Protein AF-A0A8S4QJY9-F1 (afdb_monomer)

Foldseek 3Di:
DDPDPPVVVLVVVLVVVCVVQVVQDDPPDDGDDDDDDDPVCVVSQVVNCVVVVDHDDDDDDDPVVVVVVVVVVVVVVVVVVVVVVVVVVVVVVVVVVCVVCVVVVHDPVVVVVD

Sequence (114 aa):
MRTGQLAGYGLMIVVLFISRVGRTARAGRSGMAVSLITPYDILRLGEIEEQIKTKLSEYKIDDDEAVKVFTTVSVTRREQEAQLDNEEFEQRKRNYKIKRWIMAGVDPDAMEAG

Radius of gyration: 27.95 Å; Cα contacts (8 Å, |Δi|>4): 28; chains: 1; bounding box: 48×50×70 Å

Solvent-accessible surface area (backbone atoms only — not comparable to full-atom values): 7092 Å² total; per-residue (Å²): 133,88,89,80,68,64,74,65,57,55,57,52,53,44,56,51,49,52,60,58,52,64,68,47,49,54,98,96,48,91,44,83,79,87,81,91,78,56,88,89,41,54,70,58,50,52,57,41,31,64,71,69,72,46,86,84,74,88,79,89,73,60,65,71,59,51,50,52,53,52,50,52,54,54,51,53,52,51,52,51,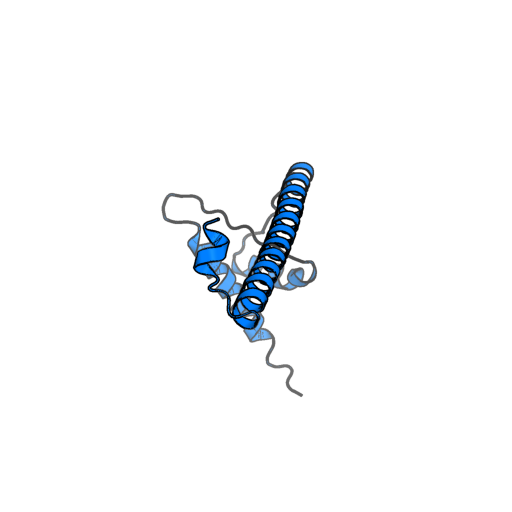53,53,49,53,55,50,52,52,51,54,50,52,51,50,54,51,53,46,53,51,32,53,73,71,73,41,66,55,72,69,64,75,77,109

Mean predicted aligned error: 12.61 Å

Organism: NCBI:txid348720

Secondary structure (DSSP, 8-state):
----SHHHHHHHHHHHHHHHHTTT--TTS---------GGGHHHHHHHHHHHTSPPPP----HHHHHHHHHHHHHHHHHHHHHHHHHHHHHHHHHHHHHHHHHTT--HHHHH--

pLDDT: mean 80.08, std 11.65, range [37.84, 91.19]

Structure (mmCIF, N/CA/C/O backbone):
data_AF-A0A8S4QJY9-F1
#
_entry.id   AF-A0A8S4QJY9-F1
#
loop_
_atom_site.group_PDB
_atom_site.id
_atom_site.type_symbol
_atom_site.label_atom_id
_atom_site.label_alt_id
_atom_site.label_comp_id
_atom_site.label_asym_id
_atom_site.label_entity_id
_atom_site.label_seq_id
_atom_site.pdbx_PDB_ins_code
_atom_site.Cartn_x
_atom_site.Cartn_y
_atom_site.Cartn_z
_atom_site.occupancy
_atom_site.B_iso_or_equiv
_atom_site.auth_seq_id
_atom_site.auth_comp_id
_atom_site.auth_asym_id
_atom_site.auth_atom_id
_atom_site.pdbx_PDB_model_num
ATOM 1 N N . MET A 1 1 ? -13.073 -38.684 7.051 1.00 37.84 1 MET A N 1
ATOM 2 C CA . MET A 1 1 ? -12.475 -37.484 6.421 1.00 37.84 1 MET A CA 1
ATOM 3 C C . MET A 1 1 ? -12.224 -36.460 7.523 1.00 37.84 1 MET A C 1
ATOM 5 O O . MET A 1 1 ? -13.109 -36.258 8.339 1.00 37.84 1 MET A O 1
ATOM 9 N N . ARG A 1 2 ? -10.989 -35.956 7.654 1.00 40.84 2 ARG A N 1
ATOM 10 C CA . ARG A 1 2 ? -10.493 -35.241 8.846 1.00 40.84 2 ARG A CA 1
ATOM 11 C C . ARG A 1 2 ? -10.986 -33.787 8.889 1.00 40.84 2 ARG A C 1
ATOM 13 O O . ARG A 1 2 ? -10.514 -32.968 8.115 1.00 40.84 2 ARG A O 1
ATOM 20 N N . THR A 1 3 ? -11.846 -33.454 9.846 1.00 49.88 3 THR A N 1
ATOM 21 C CA . THR A 1 3 ? -12.284 -32.086 10.200 1.00 49.88 3 THR A CA 1
ATOM 22 C C . THR A 1 3 ? -11.349 -31.397 11.214 1.00 49.88 3 THR A C 1
ATOM 24 O O . THR A 1 3 ? -11.764 -30.517 11.956 1.00 49.88 3 THR A O 1
ATOM 27 N N . GLY A 1 4 ? -10.073 -31.794 11.275 1.00 49.22 4 GLY A N 1
ATOM 28 C CA . GLY A 1 4 ? -9.185 -31.479 12.404 1.00 49.22 4 GLY A CA 1
ATOM 29 C C . GLY A 1 4 ? -8.077 -30.447 12.173 1.00 49.22 4 GLY A C 1
ATOM 30 O O . GLY A 1 4 ? -7.199 -30.362 13.019 1.00 49.22 4 GLY A O 1
ATOM 31 N N . GLN A 1 5 ? -8.046 -29.701 11.059 1.00 46.97 5 GLN A N 1
ATOM 32 C CA . GLN A 1 5 ? -6.854 -28.898 10.715 1.00 46.97 5 GLN A CA 1
ATOM 33 C C . GLN A 1 5 ? -7.070 -27.384 10.572 1.00 46.97 5 GLN A C 1
ATOM 35 O O . GLN A 1 5 ? -6.101 -26.666 10.366 1.00 46.97 5 GLN A O 1
ATOM 40 N N . LEU A 1 6 ? -8.290 -26.862 10.730 1.00 49.81 6 LEU A N 1
ATOM 41 C CA . LEU A 1 6 ? -8.542 -25.421 10.555 1.00 49.81 6 LEU A CA 1
ATOM 42 C C . LEU A 1 6 ? -8.230 -24.584 11.808 1.00 49.81 6 LEU A C 1
ATOM 44 O O . LEU A 1 6 ? -7.806 -23.439 11.674 1.00 49.81 6 LEU A O 1
ATOM 48 N N . ALA A 1 7 ? -8.333 -25.163 13.011 1.00 51.97 7 ALA A N 1
ATOM 49 C CA . ALA A 1 7 ? -8.110 -24.434 14.267 1.00 51.97 7 ALA A CA 1
ATOM 50 C C . ALA A 1 7 ? -6.658 -23.939 14.450 1.00 51.97 7 ALA A C 1
ATOM 52 O O . ALA A 1 7 ? -6.425 -22.922 15.096 1.00 51.97 7 ALA A O 1
ATOM 53 N N . GLY A 1 8 ? -5.673 -24.622 13.851 1.00 55.34 8 GLY A N 1
ATOM 54 C CA . GLY A 1 8 ? -4.260 -24.233 13.958 1.00 55.34 8 GLY A CA 1
ATOM 55 C C . GLY A 1 8 ? -3.870 -23.036 13.083 1.00 55.34 8 GLY A C 1
ATOM 56 O O . GLY A 1 8 ? -3.013 -22.244 13.472 1.00 55.34 8 GLY A O 1
ATOM 57 N N . TYR A 1 9 ? -4.502 -22.872 11.914 1.00 61.06 9 TYR A N 1
ATOM 58 C CA . TYR A 1 9 ? -4.173 -21.779 10.990 1.00 61.06 9 TYR A CA 1
ATOM 59 C C . TYR A 1 9 ? -4.736 -20.431 11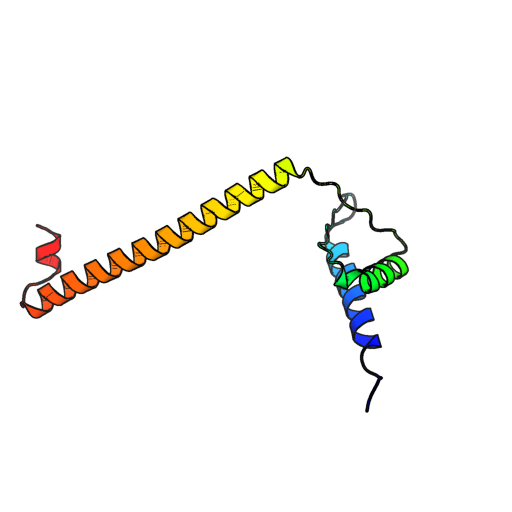.450 1.00 61.06 9 TYR A C 1
ATOM 61 O O . TYR A 1 9 ? -4.072 -19.416 11.250 1.00 61.06 9 TYR A O 1
ATOM 69 N N . GLY A 1 10 ? -5.912 -20.416 12.093 1.00 61.50 10 GLY A N 1
ATOM 70 C CA . GLY A 1 10 ? -6.494 -19.195 12.670 1.00 61.50 10 GLY A CA 1
ATOM 71 C C . GLY A 1 10 ? -5.567 -18.573 13.714 1.00 61.50 10 GLY A C 1
ATOM 72 O O . GLY A 1 10 ? -5.126 -17.436 13.560 1.00 61.50 10 GLY A O 1
ATOM 73 N N . LEU A 1 11 ? -5.129 -19.378 14.692 1.00 62.88 11 LEU A N 1
ATOM 74 C CA . LEU A 1 11 ? -4.215 -18.936 15.751 1.00 62.88 11 LEU A CA 1
ATOM 75 C C . LEU A 1 11 ? -2.882 -18.391 15.200 1.00 62.88 11 LEU A C 1
ATOM 77 O O . LEU A 1 11 ? -2.367 -17.387 15.691 1.00 62.88 11 LEU A O 1
ATOM 81 N N . MET A 1 12 ? -2.332 -19.017 14.152 1.00 70.19 12 MET A N 1
ATOM 82 C CA . MET A 1 12 ? -1.076 -18.577 13.534 1.00 70.19 12 MET A CA 1
ATOM 83 C C . MET A 1 12 ? -1.201 -17.204 12.857 1.00 70.19 12 MET A C 1
ATOM 85 O O . MET A 1 12 ? -0.277 -16.396 12.946 1.00 70.19 12 MET A O 1
ATOM 89 N N . ILE A 1 13 ? -2.339 -16.904 12.224 1.00 75.19 13 ILE A N 1
ATOM 90 C CA . ILE A 1 13 ? -2.578 -15.598 11.589 1.00 75.19 13 ILE A CA 1
ATOM 91 C C . ILE A 1 13 ? -2.612 -14.482 12.640 1.00 75.19 13 ILE A C 1
ATOM 93 O O . ILE A 1 13 ? -2.010 -13.427 12.425 1.00 75.19 13 ILE A O 1
ATOM 97 N N . VAL A 1 14 ? -3.234 -14.721 13.798 1.00 76.06 14 VAL A N 1
ATOM 98 C CA . VAL A 1 14 ? -3.320 -13.709 14.862 1.00 76.06 14 VAL A CA 1
ATOM 99 C C . VAL A 1 14 ? -1.956 -13.441 15.507 1.00 76.06 14 VAL A C 1
ATOM 101 O O . VAL A 1 14 ? -1.559 -12.287 15.669 1.00 76.06 14 VAL A O 1
ATOM 104 N N . VAL A 1 15 ? -1.174 -14.485 15.797 1.00 78.69 15 VAL A N 1
ATOM 105 C CA . VAL A 1 15 ? 0.183 -14.326 16.358 1.00 78.69 15 VAL A CA 1
ATOM 106 C C . VAL A 1 15 ? 1.105 -13.572 15.390 1.00 78.69 15 VAL A C 1
ATOM 108 O O . VAL A 1 15 ? 1.891 -12.709 15.805 1.00 78.69 15 VAL A O 1
ATOM 111 N N . LEU A 1 16 ? 0.983 -13.844 14.085 1.00 81.94 16 LEU A N 1
ATOM 112 C CA . LEU A 1 16 ? 1.691 -13.096 13.045 1.00 81.94 16 LEU A CA 1
ATOM 113 C C . LEU A 1 16 ? 1.253 -11.628 13.004 1.00 81.94 16 LEU A C 1
ATOM 115 O O . LEU A 1 16 ? 2.109 -10.750 12.889 1.00 81.94 16 LEU A O 1
ATOM 119 N N . PHE A 1 17 ? -0.046 -11.349 13.129 1.00 83.50 17 PHE A N 1
ATOM 120 C CA . PHE A 1 17 ? -0.573 -9.987 13.176 1.00 83.50 17 PHE A CA 1
ATOM 121 C C . PHE A 1 17 ? 0.004 -9.193 14.357 1.00 83.50 17 PHE A C 1
ATOM 123 O O . PHE A 1 17 ? 0.580 -8.124 14.150 1.00 83.50 17 PHE A O 1
ATOM 130 N N . ILE A 1 18 ? -0.043 -9.747 15.572 1.00 82.56 18 ILE A N 1
ATOM 131 C CA . ILE A 1 18 ? 0.496 -9.105 16.783 1.00 82.56 18 ILE A CA 1
ATOM 132 C C . ILE A 1 18 ? 1.991 -8.814 16.625 1.00 82.56 18 ILE A C 1
ATOM 134 O O . ILE A 1 18 ? 2.454 -7.721 16.940 1.00 82.56 18 ILE A O 1
ATOM 138 N N . SER A 1 19 ? 2.750 -9.763 16.075 1.00 82.06 19 SER A N 1
ATOM 139 C CA . SER A 1 19 ? 4.190 -9.595 15.845 1.00 82.06 19 SER A CA 1
ATOM 140 C C . SER A 1 19 ? 4.504 -8.544 14.777 1.00 82.06 19 SER A C 1
ATOM 142 O O . SER A 1 19 ? 5.544 -7.889 14.858 1.00 82.06 19 SER A O 1
ATOM 144 N N . ARG A 1 20 ? 3.625 -8.364 13.779 1.00 81.88 20 ARG A N 1
ATOM 145 C CA . ARG A 1 20 ? 3.747 -7.306 12.763 1.00 81.88 20 ARG A CA 1
ATOM 146 C C . ARG A 1 20 ? 3.460 -5.933 13.361 1.00 81.88 20 ARG A C 1
ATOM 148 O O . ARG A 1 20 ? 4.275 -5.026 13.210 1.00 81.88 20 ARG A O 1
ATOM 155 N N . VAL A 1 21 ? 2.349 -5.793 14.082 1.00 81.31 21 VAL A N 1
ATOM 156 C CA . VAL A 1 21 ? 1.958 -4.526 14.718 1.00 81.31 21 VAL A CA 1
ATOM 157 C C . VAL A 1 21 ? 2.926 -4.153 15.843 1.00 81.31 21 VAL A C 1
ATOM 159 O O . VAL A 1 21 ? 3.312 -2.998 15.966 1.00 81.31 21 VAL A O 1
ATOM 162 N N . GLY A 1 22 ? 3.431 -5.127 16.600 1.00 78.81 22 GLY A N 1
ATOM 163 C CA . GLY A 1 22 ? 4.390 -4.914 17.688 1.00 78.81 22 GLY A CA 1
ATOM 164 C C . GLY A 1 22 ? 5.746 -4.336 17.261 1.00 78.81 22 GLY A C 1
ATOM 165 O O . GLY A 1 22 ? 6.568 -4.015 18.116 1.00 78.81 22 GLY A O 1
ATOM 166 N N . ARG A 1 23 ? 6.011 -4.173 15.954 1.00 79.75 23 ARG A N 1
ATOM 167 C CA . ARG A 1 23 ? 7.211 -3.488 15.443 1.00 79.75 23 ARG A CA 1
ATOM 168 C C . ARG A 1 23 ? 7.055 -1.970 15.329 1.00 79.75 23 ARG A C 1
ATOM 170 O O . ARG A 1 23 ? 8.074 -1.294 15.177 1.00 79.75 23 ARG A O 1
ATOM 177 N N . THR A 1 24 ? 5.831 -1.439 15.381 1.00 72.06 24 THR A N 1
ATOM 178 C CA . THR A 1 24 ? 5.547 -0.040 15.018 1.00 72.06 24 THR A CA 1
ATOM 179 C C . THR A 1 24 ? 5.677 0.937 16.188 1.00 72.06 24 THR A C 1
ATOM 181 O O . THR A 1 24 ? 6.045 2.087 15.958 1.00 72.06 24 THR A O 1
ATOM 184 N N . ALA A 1 25 ? 5.467 0.502 17.436 1.00 64.81 25 ALA A N 1
ATOM 185 C CA . ALA A 1 25 ? 5.624 1.334 18.632 1.00 64.81 25 ALA A CA 1
ATOM 186 C C . ALA A 1 25 ? 6.880 0.928 19.424 1.00 64.81 25 ALA A C 1
ATOM 188 O O . ALA A 1 25 ? 6.998 -0.195 19.911 1.00 64.81 25 ALA A O 1
ATOM 189 N N . ARG A 1 26 ? 7.840 1.851 19.548 1.00 66.75 26 ARG A N 1
ATOM 190 C CA . ARG A 1 26 ? 9.033 1.716 20.406 1.00 66.75 26 ARG A CA 1
ATOM 191 C C . ARG A 1 26 ? 8.887 2.666 21.595 1.00 66.75 26 ARG A C 1
ATOM 193 O O . ARG A 1 26 ? 8.176 3.661 21.484 1.00 66.75 26 ARG A O 1
ATOM 200 N N . ALA A 1 27 ? 9.548 2.371 22.716 1.00 73.44 27 ALA A N 1
ATOM 201 C CA . ALA A 1 27 ? 9.425 3.147 23.955 1.00 73.44 27 ALA A CA 1
ATOM 202 C C . ALA A 1 27 ? 9.479 4.670 23.701 1.00 73.44 27 ALA A C 1
ATOM 204 O O . ALA A 1 27 ? 10.455 5.181 23.152 1.00 73.44 27 ALA A O 1
ATOM 205 N N . GLY A 1 28 ? 8.404 5.373 24.073 1.00 67.44 28 GLY A N 1
ATOM 206 C CA . GLY A 1 28 ? 8.282 6.831 23.962 1.00 67.44 28 GLY A CA 1
ATOM 207 C C . GLY A 1 28 ? 7.737 7.384 22.637 1.00 67.44 28 GLY A C 1
ATOM 208 O O . GLY A 1 28 ? 7.599 8.599 22.529 1.00 67.44 28 GLY A O 1
ATOM 209 N N . ARG A 1 29 ? 7.402 6.553 21.636 1.00 74.31 29 ARG A N 1
ATOM 210 C CA . ARG A 1 29 ? 6.757 7.008 20.386 1.00 74.31 29 ARG A CA 1
ATOM 211 C C . ARG A 1 29 ? 5.482 6.229 20.079 1.00 74.31 29 ARG A C 1
ATOM 213 O O . ARG A 1 29 ? 5.450 5.007 20.213 1.00 74.31 29 ARG A O 1
ATOM 220 N N . SER A 1 30 ? 4.457 6.938 19.610 1.00 76.50 30 SER A N 1
ATOM 221 C CA . SER A 1 30 ? 3.273 6.316 19.022 1.00 76.50 30 SER A CA 1
ATOM 222 C C . SER A 1 30 ? 3.645 5.636 17.701 1.00 76.50 30 SER A C 1
ATOM 224 O O . SER A 1 30 ? 4.347 6.202 16.864 1.00 76.50 30 SER A O 1
ATOM 226 N N . GLY A 1 31 ? 3.199 4.392 17.540 1.00 78.12 31 GLY A N 1
ATOM 227 C CA . GLY A 1 31 ? 3.265 3.644 16.289 1.00 78.12 31 GLY A CA 1
ATOM 228 C C . GLY A 1 31 ? 1.866 3.495 15.713 1.00 78.12 31 GLY A C 1
ATOM 229 O O . GLY A 1 31 ? 0.924 3.255 16.465 1.00 78.12 31 GLY A O 1
ATOM 230 N N . MET A 1 32 ? 1.724 3.633 14.396 1.00 82.00 32 MET A N 1
ATOM 231 C CA . MET A 1 32 ? 0.463 3.393 13.695 1.00 82.00 32 MET A CA 1
ATOM 232 C C . MET A 1 32 ? 0.602 2.147 12.823 1.00 82.00 32 MET A C 1
ATOM 234 O O . MET A 1 32 ? 1.598 1.985 12.119 1.00 82.00 32 MET A O 1
ATOM 238 N N . ALA A 1 33 ? -0.393 1.266 12.879 1.00 82.94 33 ALA A N 1
ATOM 239 C CA . ALA A 1 33 ? -0.516 0.128 11.982 1.00 82.94 33 ALA A CA 1
ATOM 240 C C . ALA A 1 33 ? -1.892 0.178 11.318 1.00 82.94 33 ALA A C 1
ATOM 242 O O . ALA A 1 33 ? -2.909 0.207 12.006 1.00 82.94 33 ALA A O 1
ATOM 243 N N . VAL A 1 34 ? -1.908 0.190 9.987 1.00 84.75 34 VAL A N 1
ATOM 244 C CA . VAL A 1 34 ? -3.130 0.173 9.176 1.00 84.75 34 VAL A CA 1
ATOM 245 C C . VAL A 1 34 ? -3.218 -1.188 8.498 1.00 84.75 34 VAL A C 1
ATOM 247 O O . VAL A 1 34 ? -2.224 -1.683 7.967 1.00 84.75 34 VAL A O 1
ATOM 250 N N . SER A 1 35 ? -4.395 -1.807 8.549 1.00 85.25 35 SER A N 1
ATOM 251 C CA . SER A 1 35 ? -4.651 -3.114 7.939 1.00 85.25 35 SER A CA 1
ATOM 252 C C . SER A 1 35 ? -5.741 -2.981 6.892 1.00 85.25 35 SER A C 1
ATOM 254 O O . SER A 1 35 ? -6.769 -2.364 7.150 1.00 85.25 35 SER A O 1
ATOM 256 N N . LEU A 1 36 ? -5.513 -3.569 5.722 1.00 85.69 36 LEU A N 1
ATOM 257 C CA . LEU A 1 36 ? -6.516 -3.667 4.667 1.00 85.69 36 LEU A CA 1
ATOM 258 C C . LEU A 1 36 ? -7.310 -4.953 4.888 1.00 85.69 36 LEU A C 1
ATOM 260 O O . LEU A 1 36 ? -6.722 -6.030 4.982 1.00 85.69 36 LEU A O 1
ATOM 264 N N . ILE A 1 37 ? -8.627 -4.825 5.012 1.00 85.00 37 ILE A N 1
ATOM 265 C CA . ILE A 1 37 ? -9.531 -5.915 5.388 1.00 85.00 37 ILE A CA 1
ATOM 266 C C . ILE A 1 37 ? -10.593 -6.041 4.300 1.00 85.00 37 ILE A C 1
ATOM 268 O O . ILE A 1 37 ? -11.131 -5.037 3.835 1.00 85.00 37 ILE A O 1
ATOM 272 N N . THR A 1 38 ? -10.899 -7.271 3.891 1.00 85.69 38 THR A N 1
ATOM 273 C CA . THR A 1 38 ? -12.004 -7.561 2.966 1.00 85.69 38 THR A CA 1
ATOM 274 C C . THR A 1 38 ? -13.189 -8.183 3.715 1.00 85.69 38 THR A C 1
ATOM 276 O O . THR A 1 38 ? -13.011 -8.686 4.827 1.00 85.69 38 THR A O 1
ATOM 279 N N . PRO A 1 39 ? -14.400 -8.243 3.128 1.00 83.12 39 PRO A N 1
ATOM 280 C CA . PRO A 1 39 ? -15.539 -8.913 3.766 1.00 83.12 39 PRO A CA 1
ATOM 281 C C . PRO A 1 39 ? -15.288 -10.391 4.117 1.00 83.12 39 PRO A C 1
ATOM 283 O O . PRO A 1 39 ? -15.925 -10.933 5.017 1.00 83.12 39 PRO A O 1
ATOM 286 N N . TYR A 1 40 ? -14.335 -11.052 3.452 1.00 86.12 40 TYR A N 1
ATOM 287 C CA . TYR A 1 40 ? -13.950 -12.436 3.752 1.00 86.12 40 TYR A CA 1
ATOM 288 C C . TYR A 1 40 ? -13.157 -12.582 5.060 1.00 86.12 40 TYR A C 1
ATOM 290 O O . TYR A 1 40 ? -13.023 -13.689 5.581 1.00 86.12 40 TYR A O 1
ATOM 298 N N . ASP A 1 41 ? -12.638 -11.480 5.601 1.00 84.25 41 ASP A N 1
ATOM 299 C CA . ASP A 1 41 ? -11.772 -11.460 6.780 1.00 84.25 41 ASP A CA 1
ATOM 300 C C . ASP A 1 41 ? -12.520 -11.107 8.074 1.00 84.25 41 ASP A C 1
ATOM 302 O O . ASP A 1 41 ? -11.904 -11.073 9.137 1.00 84.25 41 ASP A O 1
ATOM 306 N N . ILE A 1 42 ? -13.845 -10.908 8.022 1.00 85.19 42 ILE A N 1
ATOM 307 C CA . ILE A 1 42 ? -14.672 -10.510 9.179 1.00 85.19 42 ILE A CA 1
ATOM 308 C C . ILE A 1 42 ? -14.524 -11.491 10.352 1.00 85.19 42 ILE A C 1
ATOM 310 O O . ILE A 1 42 ? -14.382 -11.071 11.498 1.00 85.19 42 ILE A O 1
ATOM 314 N N . LEU A 1 43 ? -14.506 -12.800 10.074 1.00 83.38 43 LEU A N 1
ATOM 315 C CA . LEU A 1 43 ? -14.338 -13.824 11.113 1.00 83.38 43 LEU A CA 1
ATOM 316 C C . LEU A 1 43 ? -12.966 -13.721 11.798 1.00 83.38 43 LEU A C 1
ATOM 318 O O . LEU A 1 43 ? -12.880 -13.790 13.020 1.00 83.38 43 LEU A O 1
ATOM 322 N N . ARG A 1 44 ? -11.902 -13.491 11.018 1.00 82.19 44 ARG A N 1
ATOM 323 C CA . ARG A 1 44 ? -10.532 -13.339 11.539 1.00 82.19 44 ARG A CA 1
ATOM 324 C C . ARG A 1 44 ? -10.363 -12.039 12.310 1.00 82.19 44 ARG A C 1
ATOM 326 O O . ARG A 1 44 ? -9.618 -12.002 13.281 1.00 82.19 44 ARG A O 1
ATOM 333 N N . LEU A 1 45 ? -11.045 -10.979 11.880 1.00 85.31 45 LEU A N 1
ATOM 334 C CA . LEU A 1 45 ? -11.033 -9.701 12.577 1.00 85.31 45 LEU A CA 1
ATOM 335 C C . LEU A 1 45 ? -11.564 -9.860 14.005 1.00 85.31 45 LEU A C 1
ATOM 337 O O . LEU A 1 45 ? -10.910 -9.403 14.936 1.00 85.31 45 LEU A O 1
ATOM 341 N N . GLY A 1 46 ? -12.674 -10.584 14.178 1.00 85.38 46 GLY A N 1
ATOM 342 C CA . GLY A 1 46 ? -13.223 -10.892 15.501 1.00 85.38 46 GLY A CA 1
ATOM 343 C C . GLY A 1 46 ? -12.246 -11.668 16.394 1.00 85.38 46 GLY A C 1
ATOM 344 O O . GLY A 1 46 ? -12.054 -11.297 17.549 1.00 85.38 46 GLY A O 1
ATOM 345 N N . GLU A 1 47 ? -11.565 -12.685 15.851 1.00 85.69 47 GLU A N 1
ATOM 346 C CA . GLU A 1 47 ? -10.528 -13.439 16.581 1.00 85.69 47 GLU A CA 1
ATOM 347 C C . GLU A 1 47 ? -9.352 -12.543 17.012 1.00 85.69 47 GLU A C 1
ATOM 349 O O . GLU A 1 47 ? -8.835 -12.667 18.125 1.00 85.69 47 GLU A O 1
ATOM 354 N N . ILE A 1 48 ? -8.926 -11.620 16.142 1.00 85.12 48 ILE A N 1
ATOM 355 C CA . ILE A 1 48 ? -7.868 -10.652 16.449 1.00 85.12 48 ILE A CA 1
ATOM 356 C C . ILE A 1 48 ? -8.323 -9.712 17.569 1.00 85.12 48 ILE A C 1
ATOM 358 O O . ILE A 1 48 ? -7.580 -9.547 18.535 1.00 85.12 48 ILE A O 1
ATOM 362 N N . GLU A 1 49 ? -9.522 -9.127 17.467 1.00 86.12 49 GLU A N 1
ATOM 363 C CA . GLU A 1 49 ? -10.089 -8.207 18.465 1.00 86.12 49 GLU A CA 1
ATOM 364 C C . GLU A 1 49 ? -10.240 -8.859 19.844 1.00 86.12 49 GLU A C 1
ATOM 366 O O . GLU A 1 49 ? -9.930 -8.232 20.862 1.00 86.12 49 GLU A O 1
ATOM 371 N N . GLU A 1 50 ? -10.652 -10.128 19.887 1.00 86.56 50 GLU A N 1
ATOM 372 C CA . GLU A 1 50 ? -10.742 -10.909 21.122 1.00 86.56 50 GLU A CA 1
ATOM 373 C C . GLU A 1 50 ? -9.363 -11.093 21.777 1.00 86.56 50 GLU A C 1
ATOM 375 O O . GLU A 1 50 ? -9.219 -10.915 22.990 1.00 86.56 50 GLU A O 1
ATOM 380 N N . GLN A 1 51 ? -8.322 -11.378 20.983 1.00 85.25 51 GLN A N 1
ATOM 381 C CA . GLN A 1 51 ? -6.964 -11.566 21.502 1.00 85.25 51 GLN A CA 1
ATOM 382 C C . GLN A 1 51 ? -6.286 -10.262 21.940 1.00 85.25 51 GLN A C 1
ATOM 384 O O . GLN A 1 51 ? -5.658 -10.232 23.000 1.00 85.25 51 GLN A O 1
ATOM 389 N N . ILE A 1 52 ? -6.400 -9.181 21.158 1.00 83.62 52 ILE A N 1
ATOM 390 C CA . ILE A 1 52 ? -5.788 -7.880 21.493 1.00 83.62 52 ILE A CA 1
ATOM 391 C C . ILE A 1 52 ? -6.625 -7.073 22.498 1.00 83.62 52 ILE A C 1
ATOM 393 O O . ILE A 1 52 ? -6.166 -6.040 22.989 1.00 83.62 52 ILE A O 1
ATOM 397 N N . LYS A 1 53 ? -7.858 -7.521 22.789 1.00 83.44 53 LYS A N 1
ATOM 398 C CA . LYS A 1 53 ? -8.831 -6.873 23.688 1.00 83.44 53 LYS A CA 1
ATOM 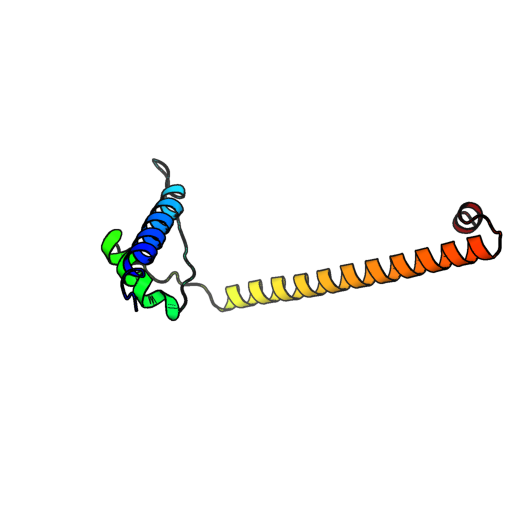399 C C . LYS A 1 53 ? -9.080 -5.398 23.363 1.00 83.44 53 LYS A C 1
ATOM 401 O O . LYS A 1 53 ? -9.391 -4.596 24.240 1.00 83.44 53 LYS A O 1
ATOM 406 N N . THR A 1 54 ? -8.918 -5.039 22.097 1.00 82.19 54 THR A N 1
ATOM 407 C CA . THR A 1 54 ? -9.040 -3.679 21.574 1.0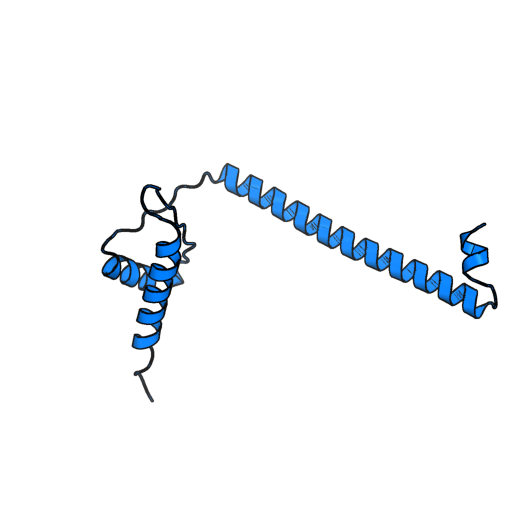0 82.19 54 THR A CA 1
ATOM 408 C C . THR A 1 54 ? -9.892 -3.744 20.322 1.00 82.19 54 THR A C 1
ATOM 410 O O . THR A 1 54 ? -9.647 -4.585 19.462 1.00 82.19 54 THR A O 1
ATOM 413 N N . LYS A 1 55 ? -10.879 -2.852 20.219 1.00 83.56 55 LYS A N 1
ATOM 414 C CA . LYS A 1 55 ? -11.678 -2.726 19.001 1.00 83.56 55 LYS A CA 1
ATOM 415 C C . LYS A 1 55 ? -10.892 -1.968 17.945 1.00 83.56 55 LYS A C 1
ATOM 417 O O . LYS A 1 55 ? -10.388 -0.877 18.221 1.00 83.56 55 LYS A O 1
ATOM 422 N N . LEU A 1 56 ? -10.797 -2.540 16.752 1.00 84.25 56 LEU A N 1
ATOM 423 C CA . LEU A 1 56 ? -10.172 -1.890 15.611 1.00 84.25 56 LEU A CA 1
ATOM 424 C C . LEU A 1 56 ? -11.202 -0.960 14.970 1.00 84.25 56 LEU A C 1
ATOM 426 O O . LEU A 1 56 ? -12.282 -1.379 14.564 1.00 84.25 56 LEU A O 1
ATOM 430 N N . SER A 1 57 ? -10.885 0.331 14.916 1.00 84.94 57 SER A N 1
ATOM 431 C CA . SER A 1 57 ? -11.734 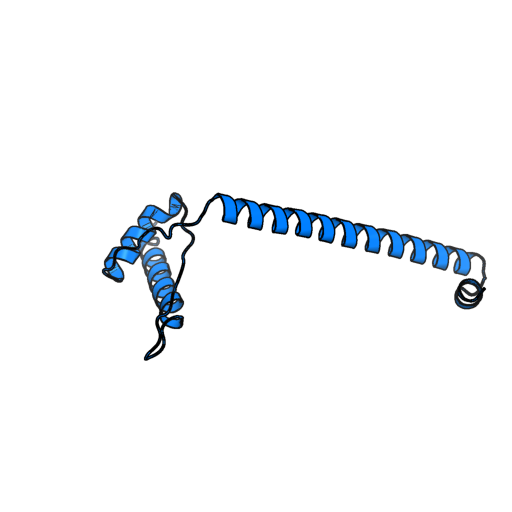1.327 14.269 1.00 84.94 57 SER A CA 1
ATOM 432 C C . SER A 1 57 ? -11.355 1.490 12.805 1.00 84.94 57 SER A C 1
ATOM 434 O O . SER A 1 57 ? -10.172 1.479 12.460 1.00 84.94 57 SER A O 1
ATOM 436 N N . GLU A 1 58 ? -12.354 1.732 11.965 1.00 85.50 58 GLU A N 1
ATOM 437 C CA . GLU A 1 58 ? -12.131 2.153 10.590 1.00 85.50 58 GLU A CA 1
ATOM 438 C C . GLU A 1 58 ? -11.320 3.455 10.552 1.00 85.50 58 GLU A C 1
ATOM 440 O O . GLU A 1 58 ? -11.626 4.429 11.248 1.00 85.50 58 GLU A O 1
ATOM 445 N N . TYR A 1 59 ? -10.261 3.456 9.746 1.00 85.62 59 TYR A N 1
ATOM 446 C CA . TYR A 1 59 ? -9.489 4.658 9.480 1.00 85.62 59 TYR A CA 1
ATOM 447 C C . TYR A 1 59 ? -10.175 5.428 8.354 1.00 85.62 59 TYR A C 1
ATOM 449 O O . TYR A 1 59 ? -10.239 4.941 7.228 1.00 85.62 59 TYR A O 1
ATOM 457 N N . LYS A 1 60 ? -10.703 6.617 8.663 1.00 84.69 60 LYS A N 1
ATOM 458 C CA . LYS A 1 60 ? -11.356 7.465 7.663 1.00 84.69 60 LYS A CA 1
ATOM 459 C C . LYS A 1 60 ? -10.323 7.973 6.666 1.00 84.69 60 LYS A C 1
ATOM 461 O O . LYS A 1 60 ? -9.324 8.567 7.066 1.00 84.69 60 LYS A O 1
ATOM 466 N N . ILE A 1 61 ? -10.599 7.760 5.389 1.00 83.81 61 ILE A N 1
ATOM 467 C CA . ILE A 1 61 ? -9.816 8.282 4.273 1.00 83.81 61 ILE A CA 1
ATOM 468 C C . ILE A 1 61 ? -10.710 9.266 3.518 1.00 83.81 61 ILE A C 1
ATOM 470 O O . ILE A 1 61 ? -11.928 9.098 3.483 1.00 83.81 61 ILE A O 1
ATOM 474 N N . ASP A 1 62 ? -10.109 10.319 2.976 1.00 88.44 62 ASP A N 1
ATOM 475 C CA . ASP A 1 62 ? -10.782 11.215 2.043 1.00 88.44 62 ASP A CA 1
ATOM 476 C C . ASP A 1 62 ? -10.841 10.541 0.662 1.00 88.44 62 ASP A C 1
ATOM 478 O O . ASP A 1 62 ? -9.807 10.271 0.042 1.00 88.44 62 ASP A O 1
ATOM 482 N N . ASP A 1 63 ? -12.053 10.221 0.208 1.00 83.19 63 ASP A N 1
ATOM 483 C CA . ASP A 1 63 ? -12.268 9.501 -1.049 1.00 83.19 63 ASP A CA 1
ATOM 484 C C . ASP A 1 63 ? -11.750 10.294 -2.262 1.00 83.19 63 ASP A C 1
ATOM 486 O O . ASP A 1 63 ? -11.179 9.706 -3.184 1.00 83.19 63 ASP A O 1
ATOM 490 N N . ASP A 1 64 ? -11.872 11.626 -2.255 1.00 85.94 64 ASP A N 1
ATOM 491 C CA . ASP A 1 64 ? -11.402 12.476 -3.353 1.00 85.94 64 ASP A CA 1
ATOM 492 C C . ASP A 1 64 ? -9.871 12.482 -3.430 1.00 85.94 64 ASP A C 1
ATOM 494 O O . ASP A 1 64 ? -9.287 12.457 -4.521 1.00 85.94 64 ASP A O 1
ATOM 498 N N . GLU A 1 65 ? -9.193 12.503 -2.282 1.00 85.12 65 GLU A N 1
ATOM 499 C CA . GLU A 1 65 ? -7.739 12.370 -2.217 1.00 85.12 65 GLU A CA 1
ATOM 500 C C . GLU A 1 65 ? -7.285 10.981 -2.688 1.00 85.12 65 GLU A C 1
ATOM 502 O O . GLU A 1 65 ? -6.374 10.870 -3.518 1.00 85.12 65 GLU A O 1
ATOM 507 N N . ALA A 1 66 ? -7.964 9.923 -2.241 1.00 84.44 66 ALA A N 1
ATOM 508 C CA . ALA A 1 66 ? -7.662 8.554 -2.644 1.00 84.44 66 ALA A CA 1
ATOM 509 C C . ALA A 1 66 ? -7.813 8.353 -4.162 1.00 84.44 66 ALA A C 1
ATOM 511 O O . ALA A 1 66 ? -6.940 7.755 -4.799 1.00 84.44 66 ALA A O 1
ATOM 512 N N . VAL A 1 67 ? -8.871 8.902 -4.770 1.00 87.56 67 VAL A N 1
ATOM 513 C CA . VAL A 1 67 ? -9.105 8.836 -6.222 1.00 87.56 67 VAL A CA 1
ATOM 51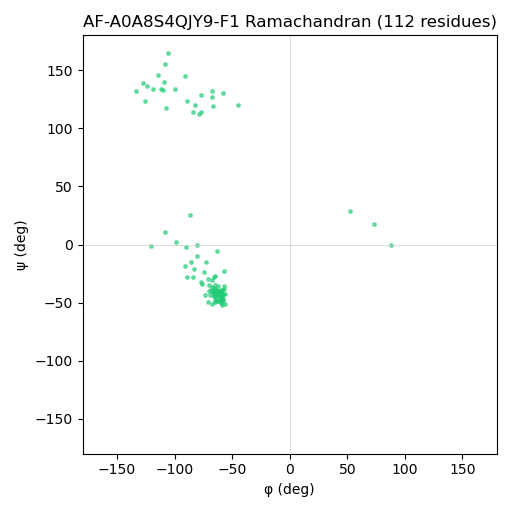4 C C . VAL A 1 67 ? -8.022 9.583 -7.001 1.00 87.56 67 VAL A C 1
ATOM 516 O O . VAL A 1 67 ? -7.555 9.087 -8.034 1.00 87.56 67 VAL A O 1
ATOM 519 N N . LYS A 1 68 ? -7.568 10.746 -6.515 1.00 87.25 68 LYS A N 1
ATOM 520 C CA . LYS A 1 68 ? -6.462 11.490 -7.144 1.00 87.25 68 LYS A CA 1
ATOM 521 C C . LYS A 1 68 ? -5.175 10.675 -7.134 1.00 87.25 68 LYS A C 1
ATOM 523 O O . LYS A 1 68 ? -4.546 10.525 -8.181 1.00 87.25 68 LYS A O 1
ATOM 528 N N . VAL A 1 69 ? -4.810 10.108 -5.983 1.00 87.38 69 VAL A N 1
ATOM 529 C CA . VAL A 1 69 ? -3.617 9.257 -5.856 1.00 87.38 69 VAL A CA 1
ATOM 530 C C . VAL A 1 69 ? -3.728 8.040 -6.775 1.00 87.38 69 VAL A C 1
ATOM 532 O O . VAL A 1 69 ? -2.798 7.751 -7.528 1.00 87.38 69 VAL A O 1
ATOM 535 N N . PHE A 1 70 ? -4.880 7.366 -6.781 1.00 87.00 70 PHE A N 1
ATOM 536 C CA . PHE A 1 70 ? -5.126 6.212 -7.643 1.00 87.00 70 PHE A CA 1
ATOM 537 C C . PHE A 1 70 ? -4.991 6.550 -9.133 1.00 87.00 70 PHE A C 1
ATOM 539 O O . PHE A 1 70 ? -4.381 5.791 -9.892 1.00 87.00 70 PHE A O 1
ATOM 546 N N . THR A 1 71 ? -5.526 7.698 -9.552 1.00 88.50 71 THR A N 1
ATOM 547 C CA . THR A 1 71 ? -5.447 8.166 -10.940 1.00 88.50 71 THR A CA 1
ATOM 548 C C . THR A 1 71 ? -4.000 8.425 -11.339 1.00 88.50 71 THR A C 1
ATOM 550 O O . THR A 1 71 ? -3.554 7.897 -12.356 1.00 88.50 71 THR A O 1
ATOM 553 N N . THR A 1 72 ? -3.244 9.152 -10.511 1.00 88.06 72 THR A N 1
ATOM 554 C CA . THR A 1 72 ? -1.819 9.424 -10.747 1.00 88.06 72 THR A CA 1
ATOM 555 C C . THR A 1 72 ? -1.028 8.129 -10.896 1.00 88.06 72 THR A C 1
ATOM 557 O O . THR A 1 72 ? -0.356 7.934 -11.905 1.00 88.06 72 THR A O 1
ATOM 560 N N . VAL A 1 73 ? -1.172 7.194 -9.951 1.00 91.19 73 VAL A N 1
ATOM 561 C CA . VAL A 1 73 ? -0.472 5.899 -9.999 1.00 91.19 73 VAL A CA 1
ATOM 562 C C . VAL A 1 73 ? -0.853 5.106 -11.251 1.00 91.19 73 VAL A C 1
ATOM 564 O O . VAL A 1 73 ? 0.010 4.520 -11.903 1.00 91.19 73 VAL A O 1
ATOM 567 N N . SER A 1 74 ? -2.134 5.104 -11.622 1.00 87.94 74 SER A N 1
ATOM 568 C CA . SER A 1 74 ? -2.625 4.385 -12.801 1.00 87.94 74 SER A CA 1
ATOM 569 C C . SER A 1 74 ? -2.076 4.950 -14.110 1.00 87.94 74 SER A C 1
ATOM 571 O O . SER A 1 74 ? -1.741 4.175 -15.007 1.00 87.94 74 SER A O 1
ATOM 573 N N . VAL A 1 75 ? -1.981 6.278 -14.229 1.00 91.12 75 VAL A N 1
ATOM 574 C CA . VAL A 1 75 ? -1.416 6.950 -15.408 1.00 91.12 75 VAL A CA 1
ATOM 575 C C . VAL A 1 75 ? 0.077 6.673 -15.499 1.00 91.12 75 VAL A C 1
A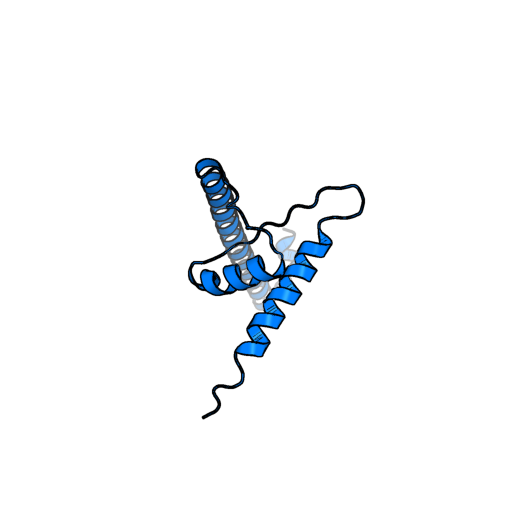TOM 577 O O . VAL A 1 75 ? 0.520 6.144 -16.514 1.00 91.12 75 VAL A O 1
ATOM 580 N N . THR A 1 76 ? 0.828 6.898 -14.418 1.00 88.06 76 THR A N 1
ATOM 581 C CA . THR A 1 76 ? 2.274 6.641 -14.398 1.00 88.06 76 THR A CA 1
ATOM 582 C C . THR A 1 76 ? 2.585 5.187 -14.737 1.00 88.06 76 THR A C 1
ATOM 584 O O . THR A 1 76 ? 3.477 4.927 -15.535 1.00 88.06 76 THR A O 1
ATOM 587 N N . ARG A 1 77 ? 1.826 4.220 -14.203 1.00 86.94 77 ARG A N 1
ATOM 588 C CA . ARG A 1 77 ? 2.024 2.799 -14.530 1.00 86.94 77 ARG A CA 1
ATOM 589 C C . ARG A 1 77 ? 1.875 2.533 -16.029 1.00 86.94 77 ARG A C 1
ATOM 591 O O . ARG A 1 77 ? 2.721 1.859 -16.602 1.00 86.94 77 ARG A O 1
ATOM 598 N N . ARG A 1 78 ? 0.832 3.083 -16.661 1.00 89.12 78 ARG A N 1
ATOM 599 C CA . ARG A 1 78 ? 0.597 2.931 -18.108 1.00 89.12 78 ARG A CA 1
ATOM 600 C C . ARG A 1 78 ? 1.689 3.596 -18.938 1.00 89.12 78 ARG A C 1
ATOM 602 O O . ARG A 1 78 ? 2.111 3.040 -19.943 1.00 89.12 78 ARG A O 1
ATOM 609 N N . GLU A 1 79 ? 2.140 4.776 -18.527 1.00 89.62 79 GLU A N 1
ATOM 610 C CA . GLU A 1 79 ? 3.224 5.488 -19.207 1.00 89.62 79 GLU A CA 1
ATOM 611 C C . GLU A 1 79 ? 4.539 4.714 -19.126 1.00 89.62 79 GLU A C 1
ATOM 613 O O . GLU A 1 79 ? 5.239 4.608 -20.126 1.00 89.62 79 GLU A O 1
ATOM 618 N N . GLN A 1 80 ? 4.855 4.138 -17.965 1.00 86.69 80 GLN A N 1
ATOM 619 C CA . GLN A 1 80 ? 6.037 3.295 -17.789 1.00 86.69 80 GLN A CA 1
ATOM 620 C C . GLN A 1 80 ? 5.963 2.028 -18.648 1.00 86.69 80 GLN A C 1
ATOM 622 O O . GLN A 1 80 ? 6.935 1.694 -19.316 1.00 86.69 80 GLN A O 1
ATOM 627 N N . GLU A 1 81 ? 4.811 1.353 -18.691 1.00 89.00 81 GLU A N 1
ATOM 628 C CA . GLU A 1 81 ? 4.601 0.201 -19.581 1.00 89.00 81 GLU A CA 1
ATOM 629 C C . GLU A 1 81 ? 4.820 0.585 -21.054 1.00 89.00 81 GLU A C 1
ATOM 631 O O . GLU A 1 81 ? 5.583 -0.071 -21.757 1.00 89.00 81 GLU A O 1
ATOM 636 N N . ALA A 1 82 ? 4.245 1.707 -21.498 1.00 88.50 82 ALA A N 1
ATOM 637 C CA . ALA A 1 82 ? 4.423 2.194 -22.865 1.00 88.50 82 ALA A CA 1
ATOM 638 C C . ALA A 1 82 ? 5.877 2.592 -23.181 1.00 88.50 82 ALA A C 1
ATOM 640 O O . ALA A 1 82 ? 6.336 2.409 -24.309 1.00 88.50 82 ALA A O 1
ATOM 641 N N . GLN A 1 83 ? 6.609 3.141 -22.206 1.00 89.94 83 GLN A N 1
ATOM 642 C CA . GLN A 1 83 ? 8.030 3.470 -22.356 1.00 89.94 83 GLN A CA 1
ATOM 643 C C . GLN A 1 83 ? 8.871 2.208 -22.551 1.00 89.94 83 GLN A C 1
ATOM 645 O O . GLN A 1 83 ? 9.656 2.157 -23.497 1.00 89.94 83 GLN A O 1
ATOM 650 N N . LEU A 1 84 ? 8.659 1.181 -21.724 1.00 90.12 84 LEU A N 1
ATOM 651 C CA . LEU A 1 84 ? 9.368 -0.097 -21.836 1.00 90.12 84 LEU A CA 1
ATOM 652 C C . LEU A 1 84 ? 9.111 -0.770 -23.193 1.00 90.12 84 LEU A C 1
ATOM 654 O O . LEU A 1 84 ? 10.056 -1.213 -23.847 1.00 90.12 84 LEU A O 1
ATOM 658 N N . ASP A 1 85 ? 7.860 -0.775 -23.659 1.00 88.00 85 ASP A N 1
ATOM 659 C CA . ASP A 1 85 ? 7.498 -1.329 -24.969 1.00 88.00 85 ASP A CA 1
ATOM 660 C C . ASP A 1 85 ? 8.188 -0.576 -26.122 1.00 88.00 85 ASP A C 1
ATOM 662 O O . ASP A 1 85 ? 8.677 -1.177 -27.086 1.00 88.00 85 ASP A O 1
ATOM 666 N N . ASN A 1 86 ? 8.256 0.755 -26.029 1.00 88.12 86 ASN A N 1
ATOM 667 C CA . ASN A 1 86 ? 8.881 1.591 -27.051 1.00 88.12 86 ASN A CA 1
ATOM 668 C C . ASN A 1 86 ? 10.412 1.427 -27.074 1.00 88.12 86 ASN A C 1
ATOM 670 O O . ASN A 1 86 ? 11.017 1.350 -28.147 1.00 88.12 86 ASN A O 1
ATOM 674 N N . GLU A 1 87 ? 11.043 1.325 -25.903 1.00 89.75 87 GLU A N 1
ATOM 675 C CA . GLU A 1 87 ? 12.470 1.017 -25.774 1.00 89.75 87 GLU A CA 1
ATOM 676 C C . GLU A 1 87 ? 12.809 -0.345 -26.388 1.00 89.75 87 GLU A C 1
ATOM 678 O O . GLU A 1 87 ? 13.785 -0.460 -27.140 1.00 89.75 87 GLU A O 1
ATOM 683 N N . GLU A 1 88 ? 11.975 -1.361 -26.139 1.00 89.44 88 GLU A N 1
ATOM 684 C CA . GLU A 1 88 ? 12.149 -2.693 -26.716 1.00 89.44 88 GLU A CA 1
ATOM 685 C C . GLU A 1 88 ? 12.017 -2.664 -28.248 1.00 89.44 88 GLU A C 1
ATOM 687 O O . GLU A 1 88 ? 12.827 -3.267 -28.966 1.00 89.44 88 GLU A O 1
ATOM 692 N N . PHE A 1 89 ? 11.034 -1.928 -28.777 1.00 88.75 89 PHE A N 1
ATOM 693 C CA . PHE A 1 89 ? 10.857 -1.755 -30.218 1.00 88.75 89 PHE A CA 1
ATOM 694 C C . PHE A 1 89 ? 12.076 -1.092 -30.875 1.00 88.75 89 PHE A C 1
ATOM 696 O O . PHE A 1 89 ? 12.608 -1.600 -31.871 1.00 88.75 89 PHE A O 1
ATOM 703 N N . GLU A 1 90 ? 12.570 0.005 -30.301 1.00 88.19 90 GLU A N 1
ATOM 704 C CA . GLU A 1 90 ? 13.744 0.715 -30.813 1.00 88.19 90 GLU A CA 1
ATOM 705 C C . GLU A 1 90 ? 15.016 -0.141 -30.731 1.00 88.19 90 GLU A C 1
ATOM 707 O O . GLU A 1 90 ? 15.822 -0.164 -31.667 1.00 88.19 90 GLU A O 1
ATOM 712 N N . GLN A 1 91 ? 15.182 -0.929 -29.665 1.00 88.31 91 GLN A N 1
ATOM 713 C CA . GLN A 1 91 ? 16.296 -1.869 -29.547 1.00 88.31 91 GLN A CA 1
ATOM 714 C C . GLN A 1 91 ? 16.241 -2.959 -30.627 1.00 88.31 91 GLN A C 1
ATOM 716 O O . GLN A 1 91 ? 17.255 -3.249 -31.269 1.00 88.31 91 GLN A O 1
ATOM 721 N N . ARG A 1 92 ? 15.061 -3.532 -30.899 1.00 89.25 92 ARG A N 1
ATOM 722 C CA . ARG A 1 92 ? 14.874 -4.518 -31.980 1.00 89.25 92 ARG A CA 1
ATOM 723 C C . ARG A 1 92 ? 15.205 -3.924 -33.350 1.00 89.25 92 ARG A C 1
ATOM 725 O O . ARG A 1 92 ? 15.871 -4.581 -34.155 1.00 89.25 92 ARG A O 1
ATOM 732 N N . LYS A 1 93 ? 14.798 -2.679 -33.605 1.00 89.50 93 LYS A N 1
ATOM 733 C CA . LYS A 1 93 ? 15.085 -1.959 -34.854 1.00 89.50 93 LYS A CA 1
ATOM 734 C C . LYS A 1 93 ? 16.583 -1.715 -35.047 1.00 89.50 93 LYS A C 1
ATOM 736 O O . LYS A 1 93 ? 17.098 -1.997 -36.132 1.00 89.50 93 LYS A O 1
ATOM 741 N N . ARG A 1 94 ? 17.296 -1.271 -34.002 1.00 87.75 94 ARG A N 1
ATOM 742 C CA . ARG A 1 94 ? 18.767 -1.136 -34.020 1.00 87.75 94 ARG A CA 1
ATOM 743 C C . ARG A 1 94 ? 19.443 -2.470 -34.322 1.00 87.75 94 ARG A C 1
ATOM 745 O O . ARG A 1 94 ? 20.227 -2.561 -35.263 1.00 87.75 94 ARG A O 1
ATOM 752 N N . ASN A 1 95 ? 19.045 -3.530 -33.621 1.00 89.06 95 ASN A N 1
ATOM 753 C CA . ASN A 1 95 ? 19.590 -4.871 -33.833 1.00 89.06 95 ASN A CA 1
ATOM 754 C C . ASN A 1 95 ? 19.375 -5.369 -35.272 1.00 89.06 95 ASN A C 1
ATOM 756 O O . ASN A 1 95 ? 20.262 -5.997 -35.847 1.00 89.06 95 ASN A O 1
ATOM 760 N N . TYR A 1 96 ? 18.216 -5.091 -35.875 1.00 88.56 96 TYR A N 1
ATOM 761 C CA . TYR A 1 96 ? 17.949 -5.448 -37.270 1.00 88.56 96 TYR A CA 1
ATOM 762 C C . TYR A 1 96 ? 18.828 -4.659 -38.253 1.00 88.56 96 TYR A C 1
ATOM 764 O O . TYR A 1 96 ? 19.355 -5.236 -39.206 1.00 88.56 96 TYR A O 1
ATOM 772 N N . LYS A 1 97 ? 19.028 -3.357 -38.006 1.00 87.31 97 LYS A N 1
ATOM 773 C CA . LYS A 1 97 ? 19.896 -2.488 -38.817 1.00 87.31 97 LYS A CA 1
ATOM 774 C C . LYS A 1 97 ? 21.345 -2.986 -38.806 1.00 87.31 97 LYS A C 1
ATOM 776 O O . LYS A 1 97 ? 21.912 -3.204 -39.873 1.00 87.31 97 LYS A O 1
ATOM 781 N N . ILE A 1 98 ? 21.880 -3.275 -37.618 1.00 88.19 98 ILE A N 1
ATOM 782 C CA . ILE A 1 98 ? 23.235 -3.814 -37.429 1.00 88.19 98 ILE A CA 1
ATOM 783 C C . ILE A 1 98 ? 23.385 -5.162 -38.146 1.00 88.19 98 ILE A C 1
ATOM 785 O O . ILE A 1 98 ? 24.306 -5.346 -38.937 1.00 88.19 98 ILE A O 1
ATOM 789 N N . LYS A 1 99 ? 22.436 -6.093 -37.958 1.00 88.00 99 LYS A N 1
ATOM 790 C CA . LYS A 1 99 ? 22.449 -7.396 -38.651 1.00 88.00 99 LYS A CA 1
ATOM 791 C C . LYS A 1 99 ? 22.470 -7.256 -40.175 1.00 88.00 99 LYS A C 1
ATOM 793 O O . LYS A 1 99 ? 23.143 -8.034 -40.848 1.00 88.00 99 LYS A O 1
ATOM 798 N N . ARG A 1 100 ? 21.743 -6.279 -40.727 1.00 88.75 100 ARG A N 1
ATOM 799 C CA . ARG A 1 100 ? 21.712 -6.019 -42.172 1.00 88.75 100 ARG A CA 1
ATOM 800 C C . ARG A 1 100 ? 23.062 -5.530 -42.695 1.00 88.75 100 ARG A C 1
ATOM 802 O O . ARG A 1 100 ? 23.470 -5.967 -43.766 1.00 88.75 100 ARG A O 1
ATOM 809 N N . TRP A 1 101 ? 23.741 -4.654 -41.960 1.00 85.94 101 TRP A N 1
ATOM 810 C CA . TRP A 1 101 ? 25.068 -4.154 -42.328 1.00 85.94 101 TRP A CA 1
ATOM 811 C C . TRP A 1 101 ? 26.126 -5.254 -42.301 1.00 85.94 101 TRP A C 1
ATOM 813 O O . TRP A 1 101 ? 26.837 -5.427 -43.289 1.00 85.94 101 TRP A O 1
ATOM 823 N N . ILE A 1 102 ? 26.110 -6.089 -41.257 1.00 86.88 102 ILE A N 1
ATOM 824 C CA . ILE A 1 102 ? 26.987 -7.264 -41.156 1.00 86.88 102 ILE A CA 1
ATOM 825 C C . ILE A 1 102 ? 26.762 -8.214 -42.344 1.00 86.88 102 ILE A C 1
ATOM 827 O O . ILE A 1 102 ? 27.724 -8.655 -42.967 1.00 86.88 102 ILE A O 1
ATOM 831 N N . MET A 1 103 ? 25.505 -8.498 -42.716 1.00 85.31 103 MET A N 1
ATOM 832 C CA . MET A 1 103 ? 25.208 -9.348 -43.882 1.00 85.31 103 MET A CA 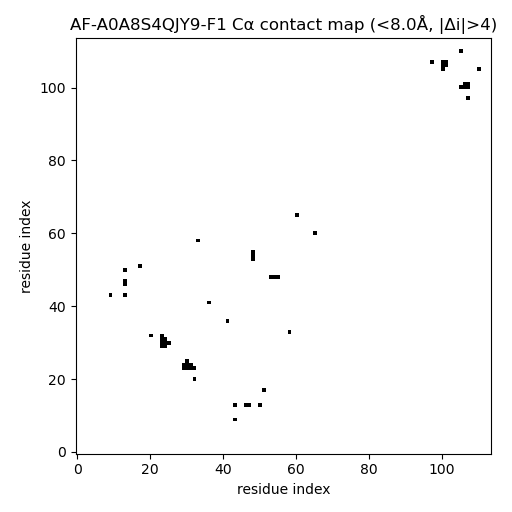1
ATOM 833 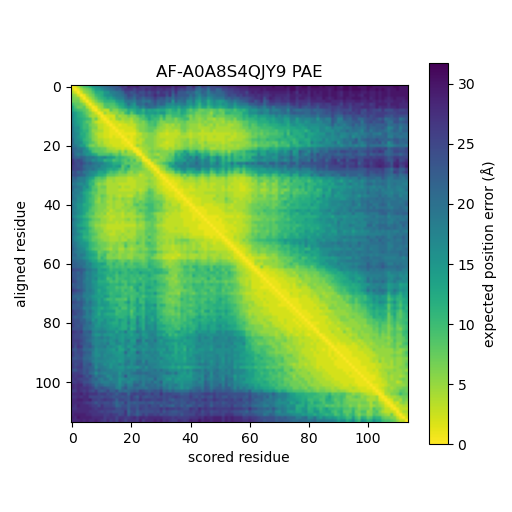C C . MET A 1 103 ? 25.641 -8.736 -45.221 1.00 85.31 103 MET A C 1
ATOM 835 O O . MET A 1 103 ? 25.944 -9.477 -46.152 1.00 85.31 103 MET A O 1
ATOM 839 N N . ALA A 1 104 ? 25.678 -7.408 -45.330 1.00 86.12 104 ALA A N 1
ATOM 840 C CA . ALA A 1 104 ? 26.172 -6.708 -46.514 1.00 86.12 104 ALA A CA 1
ATOM 841 C C . ALA A 1 104 ? 27.712 -6.616 -46.565 1.00 86.12 104 ALA A C 1
ATOM 843 O O . ALA A 1 104 ? 28.247 -6.051 -47.516 1.00 86.12 104 ALA A O 1
ATOM 844 N N . GLY A 1 105 ? 28.420 -7.155 -45.563 1.00 82.62 105 GLY A N 1
ATOM 845 C CA . GLY A 1 105 ? 29.879 -7.088 -45.459 1.00 82.62 105 GLY A CA 1
ATOM 846 C C . GLY A 1 105 ? 30.410 -5.704 -45.074 1.00 82.62 105 GLY A C 1
ATOM 847 O O . GLY A 1 105 ? 31.587 -5.431 -45.292 1.00 82.62 105 GLY A O 1
ATOM 848 N N . VAL A 1 106 ? 29.552 -4.831 -44.535 1.00 82.00 106 VAL A N 1
ATOM 849 C CA . VAL A 1 106 ? 29.916 -3.480 -44.091 1.00 82.00 106 VAL A CA 1
ATOM 850 C C . VAL A 1 106 ? 30.111 -3.484 -42.577 1.00 82.00 106 VAL A C 1
ATOM 852 O O . VAL A 1 106 ? 29.282 -4.033 -41.849 1.00 82.00 106 VAL A O 1
ATOM 855 N N . ASP A 1 107 ? 31.196 -2.867 -42.109 1.00 81.25 107 ASP A N 1
ATOM 856 C CA . ASP A 1 107 ? 31.486 -2.710 -40.683 1.00 81.25 107 ASP A CA 1
ATOM 857 C C . ASP A 1 107 ? 30.443 -1.779 -40.017 1.00 81.25 107 ASP A C 1
ATOM 859 O O . ASP A 1 107 ? 30.315 -0.621 -40.436 1.00 81.25 107 ASP A O 1
ATOM 863 N N . PRO A 1 108 ? 29.667 -2.256 -39.020 1.00 73.44 108 PRO A N 1
ATOM 864 C CA . PRO A 1 108 ? 28.642 -1.462 -38.340 1.00 73.44 108 PRO A CA 1
ATOM 865 C C . PRO A 1 108 ? 29.176 -0.183 -37.694 1.00 73.44 108 PRO A C 1
ATOM 867 O O . PRO A 1 108 ? 28.493 0.842 -37.737 1.00 73.44 108 PRO A O 1
ATOM 870 N N . ASP A 1 109 ? 30.395 -0.221 -37.156 1.00 76.06 109 ASP A N 1
ATOM 871 C CA . ASP A 1 109 ? 30.975 0.897 -36.405 1.00 76.06 109 ASP A CA 1
ATOM 872 C C . ASP A 1 109 ? 31.330 2.072 -37.336 1.00 76.06 109 ASP A C 1
ATOM 874 O O . ASP A 1 109 ? 31.215 3.240 -36.964 1.00 76.06 109 ASP A O 1
ATOM 878 N N . ALA A 1 110 ? 31.669 1.776 -38.596 1.00 71.56 110 ALA A N 1
ATOM 879 C CA . ALA A 1 110 ? 31.925 2.782 -39.626 1.00 71.56 110 ALA A CA 1
ATOM 880 C C . ALA A 1 110 ? 30.640 3.458 -40.148 1.00 71.56 110 ALA A C 1
ATOM 882 O O . ALA A 1 110 ? 30.706 4.575 -40.657 1.00 71.56 110 ALA A O 1
ATOM 883 N N . MET A 1 111 ? 29.476 2.802 -40.031 1.00 69.19 111 MET A N 1
ATOM 884 C CA . MET A 1 111 ? 28.179 3.348 -40.463 1.00 69.19 111 MET A CA 1
ATOM 885 C C . MET A 1 111 ? 27.428 4.124 -39.375 1.00 69.19 111 MET A C 1
ATOM 887 O O . MET A 1 111 ? 26.509 4.869 -39.710 1.00 69.19 111 MET A O 1
ATOM 891 N N . GLU A 1 112 ? 27.758 3.947 -38.092 1.00 65.44 112 GLU A N 1
ATOM 892 C CA . GLU A 1 112 ? 27.201 4.777 -37.011 1.00 65.44 112 GLU A CA 1
ATOM 893 C C . GLU A 1 112 ? 27.940 6.115 -36.834 1.00 65.44 112 GLU A C 1
ATOM 895 O O . GLU A 1 112 ? 27.365 7.057 -36.291 1.00 65.44 112 GLU A O 1
ATOM 900 N N . ALA A 1 113 ? 29.186 6.216 -37.309 1.00 64.06 113 ALA A N 1
ATOM 901 C CA . ALA A 1 113 ? 30.040 7.399 -37.169 1.00 64.06 113 ALA A CA 1
ATOM 902 C C . ALA A 1 113 ? 29.931 8.429 -38.319 1.00 64.06 113 ALA A C 1
ATOM 904 O O . ALA A 1 113 ? 30.604 9.461 -38.263 1.00 64.06 113 ALA A O 1
ATOM 905 N N . GLY A 1 114 ? 29.125 8.155 -39.352 1.00 51.91 114 GLY A N 1
ATOM 906 C CA . GLY A 1 114 ? 28.898 9.030 -40.516 1.00 51.91 114 GLY A CA 1
ATOM 907 C C . GLY A 1 114 ? 27.449 9.471 -40.643 1.00 51.91 114 GLY A C 1
ATOM 908 O O . GLY A 1 114 ? 27.240 10.626 -41.074 1.00 51.91 114 GLY A O 1
#

InterPro domains:
  IPR027417 P-loop containing nucleoside triphosphate hydrolase [G3DSA:3.40.50.300] (14-106)
  IPR027417 P-loop containing nucleoside triphosphate hydrolase [SSF52540] (16-66)